Protein AF-A0A0C5BTK6-F1 (afdb_monomer)

Secondary structure (DSSP, 8-state):
--EEEEEEEEEE-TT--B---TT---EESSHHHHHHHHHHHHHH-TT-EEEEEEEEE-----

Mean predicted aligned error: 5.46 Å

Foldseek 3Di:
DWDFQWKFKWKAALVRDTDDDPPDDTIGRDPVVNVVSQVVCCVV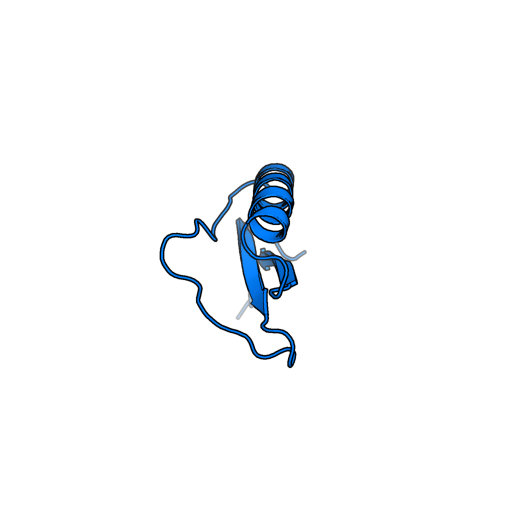PVRMHIDIDTDTDDPPDD

pLDDT: mean 88.44, std 13.86, range [47.66, 97.5]

Organism: NCBI:txid1582439

Nearest PDB structures (foldseek):
  4iit-assembly1_B-2  TM=4.136E-01  e=6.772E-01  Klebsiella pneumoniae subsp. pneumoniae MGH 78578
  3egr-assembly1_B-2  TM=4.228E-01  e=1.263E+00  Cupriavidus pinatubonensis JMP134
  7lmx-assembly1_A  TM=6.325E-01  e=5.293E+00  synthetic construct

Structure (mmCIF, N/CA/C/O backbone):
data_AF-A0A0C5BTK6-F1
#
_entry.id   AF-A0A0C5BTK6-F1
#
loop_
_atom_site.group_PDB
_atom_site.id
_atom_site.type_symbol
_atom_site.label_atom_id
_atom_site.label_alt_id
_atom_site.label_comp_id
_atom_site.label_asym_id
_atom_site.label_entity_id
_atom_site.label_seq_id
_atom_site.pdbx_PDB_ins_code
_atom_site.Cartn_x
_atom_site.Cartn_y
_atom_site.Cartn_z
_atom_site.occupancy
_atom_site.B_iso_or_equiv
_atom_site.auth_seq_id
_atom_site.auth_comp_id
_atom_site.auth_asym_id
_atom_site.auth_atom_id
_atom_site.pdbx_PDB_model_num
ATOM 1 N N . MET A 1 1 ? 17.983 -6.054 -18.927 1.00 49.56 1 MET A N 1
ATOM 2 C CA . MET A 1 1 ? 17.672 -5.541 -17.573 1.00 49.56 1 MET A CA 1
ATOM 3 C C . MET A 1 1 ? 16.331 -4.829 -17.640 1.00 49.56 1 MET A C 1
ATOM 5 O O . MET A 1 1 ? 16.185 -3.964 -18.494 1.00 49.56 1 MET A O 1
ATOM 9 N N . ALA A 1 2 ? 15.350 -5.208 -16.818 1.00 57.53 2 ALA A N 1
ATOM 10 C CA . ALA A 1 2 ? 14.083 -4.479 -16.738 1.00 57.53 2 ALA A CA 1
ATOM 11 C C . ALA A 1 2 ? 14.330 -3.113 -16.079 1.00 57.53 2 ALA A C 1
ATOM 13 O O . ALA A 1 2 ? 14.936 -3.047 -15.010 1.00 57.53 2 ALA A O 1
ATOM 14 N N . ARG A 1 3 ? 13.905 -2.021 -16.723 1.00 68.62 3 ARG A N 1
ATOM 15 C CA . ARG A 1 3 ? 13.999 -0.674 -16.149 1.00 68.62 3 ARG A CA 1
ATOM 16 C C . ARG A 1 3 ? 12.715 -0.384 -15.383 1.00 68.62 3 ARG A C 1
ATOM 18 O O . ARG A 1 3 ? 11.654 -0.315 -15.998 1.00 68.62 3 ARG A O 1
ATOM 25 N N . VAL A 1 4 ? 12.823 -0.209 -14.068 1.00 74.56 4 VAL A N 1
ATOM 26 C CA . VAL A 1 4 ? 11.714 0.262 -13.228 1.00 74.56 4 VAL A CA 1
ATOM 27 C C . VAL A 1 4 ? 11.474 1.740 -13.527 1.00 74.56 4 VAL A C 1
ATOM 29 O O . VAL A 1 4 ? 12.396 2.550 -13.436 1.00 74.56 4 VAL A O 1
ATOM 32 N N . ASN A 1 5 ? 10.247 2.080 -13.904 1.00 82.19 5 ASN A N 1
ATOM 33 C CA . ASN A 1 5 ? 9.847 3.440 -14.265 1.00 82.19 5 ASN A CA 1
ATOM 34 C C . ASN A 1 5 ? 8.985 4.096 -13.179 1.00 82.19 5 ASN A C 1
ATOM 36 O O . ASN A 1 5 ? 9.027 5.317 -13.016 1.00 82.19 5 ASN A O 1
ATOM 40 N N . SER A 1 6 ? 8.225 3.294 -12.437 1.00 92.12 6 SER A N 1
ATOM 41 C CA . SER A 1 6 ? 7.357 3.745 -11.351 1.00 92.12 6 SER A CA 1
ATOM 42 C C . SER A 1 6 ? 7.104 2.621 -10.349 1.00 92.12 6 SER A C 1
ATOM 44 O O . SER A 1 6 ? 7.497 1.473 -10.556 1.00 92.12 6 SER A O 1
ATOM 46 N N . TYR A 1 7 ? 6.461 2.978 -9.245 1.00 94.56 7 TYR A N 1
ATOM 47 C CA . TYR A 1 7 ? 5.968 2.079 -8.219 1.00 94.56 7 TYR A CA 1
ATOM 48 C C . TYR A 1 7 ? 4.483 2.329 -8.010 1.00 94.56 7 TYR A C 1
ATOM 50 O O . TYR A 1 7 ? 4.040 3.480 -8.062 1.00 94.56 7 TYR A O 1
ATOM 58 N N . GLU A 1 8 ? 3.737 1.269 -7.736 1.00 95.69 8 GLU A N 1
ATOM 59 C CA . GLU A 1 8 ? 2.308 1.353 -7.458 1.00 95.69 8 GLU A CA 1
ATOM 60 C C . GLU A 1 8 ? 1.948 0.601 -6.181 1.00 95.69 8 GLU A C 1
ATOM 62 O O . GLU A 1 8 ? 2.561 -0.416 -5.859 1.00 95.69 8 GLU A O 1
ATOM 67 N N . ILE A 1 9 ? 0.979 1.123 -5.434 1.00 96.69 9 ILE A N 1
ATOM 68 C CA . ILE A 1 9 ? 0.382 0.440 -4.289 1.00 96.69 9 ILE A CA 1
ATOM 69 C C . ILE A 1 9 ? -0.853 -0.309 -4.781 1.00 96.69 9 ILE A C 1
ATOM 71 O O . ILE A 1 9 ? -1.766 0.292 -5.342 1.00 96.69 9 ILE A O 1
ATOM 75 N N . VAL A 1 10 ? -0.885 -1.611 -4.521 1.00 96.94 10 VAL A N 1
ATOM 76 C CA . VAL A 1 10 ? -2.051 -2.473 -4.724 1.00 96.94 10 VAL A CA 1
ATOM 77 C C . VAL A 1 10 ? -2.678 -2.758 -3.369 1.00 96.94 10 VAL A C 1
ATOM 79 O O . VAL A 1 10 ? -1.958 -3.062 -2.416 1.00 96.94 10 VAL A O 1
ATOM 82 N N . THR A 1 11 ? -4.000 -2.661 -3.282 1.00 97.50 11 THR A N 1
ATOM 83 C CA . THR A 1 11 ? -4.753 -2.933 -2.058 1.00 97.50 11 THR A CA 1
ATOM 84 C C . THR A 1 11 ? -5.452 -4.281 -2.146 1.00 97.50 11 THR A C 1
ATOM 86 O O . THR A 1 11 ? -6.002 -4.634 -3.189 1.00 97.50 11 THR A O 1
ATOM 89 N N . TYR A 1 12 ? -5.436 -5.004 -1.031 1.00 96.81 12 TYR A N 1
ATOM 90 C CA . TYR A 1 12 ? -6.076 -6.296 -0.848 1.00 96.81 12 TYR A CA 1
ATOM 91 C C . TYR A 1 12 ? -7.048 -6.208 0.329 1.00 96.81 12 TYR A C 1
ATOM 93 O O . TYR A 1 12 ? -6.727 -5.581 1.343 1.00 96.81 12 TYR A O 1
ATOM 101 N N . ASP A 1 13 ? -8.225 -6.811 0.205 1.00 94.50 13 ASP A N 1
ATOM 102 C CA . ASP A 1 13 ? -9.100 -7.031 1.359 1.00 94.50 13 ASP A CA 1
ATOM 103 C C . ASP A 1 13 ? -8.611 -8.200 2.233 1.00 94.50 13 ASP A C 1
ATOM 105 O O . ASP A 1 13 ? -7.587 -8.831 1.960 1.00 94.50 13 ASP A O 1
ATOM 109 N N . SER A 1 14 ? -9.359 -8.494 3.299 1.00 92.56 14 SER A N 1
ATOM 110 C CA . SER A 1 14 ? -9.063 -9.594 4.221 1.00 92.56 14 SER A CA 1
ATOM 111 C C . SER A 1 14 ? -9.106 -10.983 3.581 1.00 92.56 14 SER A C 1
ATOM 113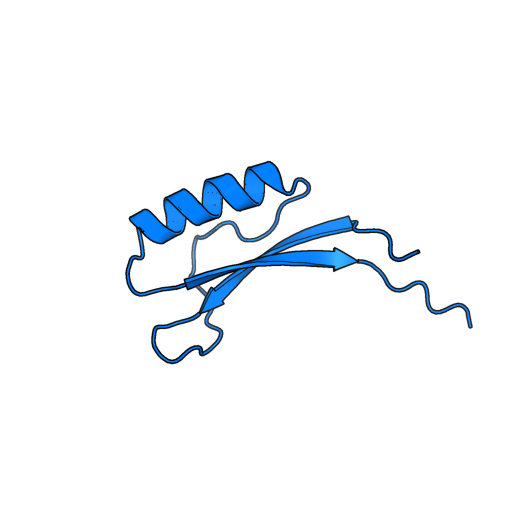 O O . SER A 1 14 ? -8.501 -11.907 4.123 1.00 92.56 14 SER A O 1
ATOM 115 N N . A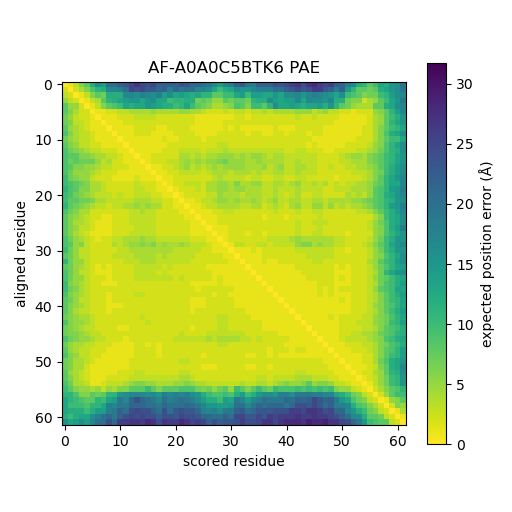SP A 1 15 ? -9.803 -11.134 2.453 1.00 94.12 15 ASP A N 1
ATOM 116 C CA . ASP A 1 15 ? -9.897 -12.388 1.702 1.00 94.12 15 ASP A CA 1
ATOM 117 C C . ASP A 1 15 ? -8.787 -12.494 0.635 1.00 94.12 15 ASP A C 1
ATOM 119 O O . ASP A 1 15 ? -8.654 -13.516 -0.043 1.00 94.12 15 ASP A O 1
ATOM 123 N N . GLY A 1 16 ? -7.952 -11.456 0.503 1.00 92.19 16 GLY A N 1
ATOM 124 C CA . GLY A 1 16 ? -6.862 -11.367 -0.463 1.00 92.19 16 GLY A CA 1
ATOM 125 C C . GLY A 1 16 ? -7.303 -10.914 -1.857 1.00 92.19 16 GLY A C 1
ATOM 126 O O . GLY A 1 16 ? -6.510 -10.994 -2.799 1.00 92.19 16 GLY A O 1
ATOM 127 N N . ALA A 1 17 ? -8.540 -10.438 -2.024 1.00 95.81 17 ALA A N 1
ATOM 128 C CA . ALA A 1 17 ? -9.010 -9.911 -3.296 1.00 95.81 17 ALA A CA 1
ATOM 129 C C . ALA A 1 17 ? -8.447 -8.506 -3.542 1.00 95.81 17 ALA A C 1
ATOM 131 O O . ALA A 1 17 ? -8.423 -7.662 -2.647 1.00 95.81 17 ALA A O 1
ATOM 132 N N . ILE A 1 18 ? -8.009 -8.242 -4.778 1.00 96.00 18 ILE A N 1
ATOM 133 C CA . ILE A 1 18 ? -7.541 -6.911 -5.176 1.00 96.00 18 ILE A CA 1
ATOM 134 C C . ILE A 1 18 ? -8.745 -5.998 -5.327 1.00 96.00 18 ILE A C 1
ATOM 136 O O . ILE A 1 18 ? -9.632 -6.260 -6.144 1.00 96.00 18 ILE A O 1
ATOM 140 N N . ILE A 1 19 ? -8.732 -4.895 -4.592 1.00 94.12 19 ILE A N 1
ATOM 141 C CA . ILE A 1 19 ? -9.827 -3.934 -4.594 1.00 94.12 19 ILE A CA 1
ATOM 142 C C . ILE A 1 19 ? -9.303 -2.497 -4.679 1.00 94.12 19 ILE A C 1
ATOM 144 O O . ILE A 1 19 ? -8.284 -2.168 -4.070 1.00 94.12 19 ILE A O 1
ATOM 148 N N . PRO A 1 20 ? -9.970 -1.614 -5.438 1.00 90.69 20 PRO A N 1
ATOM 149 C CA . PRO A 1 20 ? -9.632 -0.201 -5.446 1.00 90.69 20 PRO A CA 1
ATOM 150 C C . PRO A 1 20 ? -10.152 0.480 -4.173 1.00 90.69 20 PRO A C 1
ATOM 152 O O . PRO A 1 20 ? -11.291 0.265 -3.763 1.00 90.69 20 PRO A O 1
ATOM 155 N N . LEU A 1 21 ? -9.327 1.342 -3.576 1.00 91.31 21 LEU A N 1
ATOM 156 C CA . LEU A 1 21 ? -9.758 2.289 -2.549 1.00 91.31 21 LEU A CA 1
ATOM 157 C C . LEU A 1 21 ? -9.715 3.707 -3.115 1.00 91.31 21 LEU A C 1
ATOM 159 O O . LEU A 1 21 ? -8.644 4.238 -3.422 1.00 91.31 21 LEU A O 1
ATOM 163 N N . ASP A 1 22 ? -10.890 4.318 -3.239 1.00 91.12 22 ASP A N 1
ATOM 164 C CA . ASP A 1 22 ? -11.025 5.668 -3.773 1.00 91.12 22 ASP A CA 1
ATOM 165 C C . ASP A 1 22 ? -10.358 6.709 -2.867 1.00 91.12 22 ASP A C 1
ATOM 167 O O . ASP A 1 22 ? -10.399 6.639 -1.638 1.00 91.12 22 ASP A O 1
ATOM 171 N N . GLY A 1 23 ? -9.742 7.710 -3.496 1.00 90.56 23 GLY A N 1
ATOM 172 C CA . GLY A 1 23 ? -9.093 8.824 -2.802 1.00 90.56 23 GLY A CA 1
ATOM 173 C C . GLY A 1 23 ? -7.670 8.541 -2.312 1.00 90.56 23 GLY A C 1
ATOM 174 O O . GLY A 1 23 ? -7.004 9.472 -1.856 1.00 90.56 23 GLY A O 1
ATOM 175 N N . LEU A 1 24 ? -7.160 7.312 -2.453 1.00 94.19 24 LEU A N 1
ATOM 176 C CA . LEU A 1 24 ? -5.761 7.011 -2.157 1.00 94.19 24 LEU A CA 1
ATOM 177 C C . LEU A 1 24 ? -4.860 7.315 -3.350 1.00 94.19 24 LEU A C 1
ATOM 179 O O . LEU A 1 24 ? -5.139 6.984 -4.504 1.00 94.19 24 LEU A O 1
ATOM 183 N N . ARG A 1 25 ? -3.712 7.921 -3.060 1.00 95.31 25 ARG A N 1
ATOM 184 C CA . ARG A 1 25 ? -2.640 8.046 -4.036 1.00 95.31 25 ARG A CA 1
ATOM 185 C C . ARG A 1 25 ? -1.932 6.701 -4.136 1.00 95.31 25 ARG A C 1
ATOM 187 O O . ARG A 1 25 ? -1.238 6.296 -3.214 1.00 95.31 25 ARG A O 1
ATOM 194 N N . ILE A 1 26 ? -2.031 6.062 -5.292 1.00 95.44 26 ILE A N 1
ATOM 195 C CA . ILE A 1 26 ? -1.439 4.735 -5.495 1.00 95.44 26 ILE A CA 1
ATOM 196 C C . ILE A 1 26 ? -0.193 4.729 -6.382 1.00 95.44 26 ILE A C 1
ATOM 198 O O . ILE A 1 26 ? 0.499 3.726 -6.396 1.00 95.44 26 ILE A O 1
ATOM 202 N N . SER A 1 27 ? 0.146 5.820 -7.080 1.00 94.94 27 SER A N 1
ATOM 203 C CA . SER A 1 27 ? 1.289 5.862 -8.011 1.00 94.94 27 SER A CA 1
ATOM 204 C C . SER A 1 27 ? 2.428 6.775 -7.535 1.00 94.94 27 SER A C 1
ATOM 206 O O . SER A 1 27 ? 2.224 7.929 -7.119 1.00 94.94 27 SER A O 1
ATOM 208 N N . PHE A 1 28 ? 3.656 6.257 -7.622 1.00 94.31 28 PHE A N 1
ATOM 209 C CA . PHE A 1 28 ? 4.873 6.867 -7.091 1.00 94.31 28 PHE A CA 1
ATOM 210 C C . PHE A 1 28 ? 6.055 6.692 -8.050 1.00 94.31 28 PHE A C 1
ATOM 212 O O . PHE A 1 28 ? 6.197 5.681 -8.727 1.00 94.31 28 PHE A O 1
ATOM 219 N N . ARG A 1 29 ? 6.967 7.672 -8.092 1.00 91.50 29 ARG A N 1
ATOM 220 C CA . ARG A 1 29 ? 8.247 7.536 -8.822 1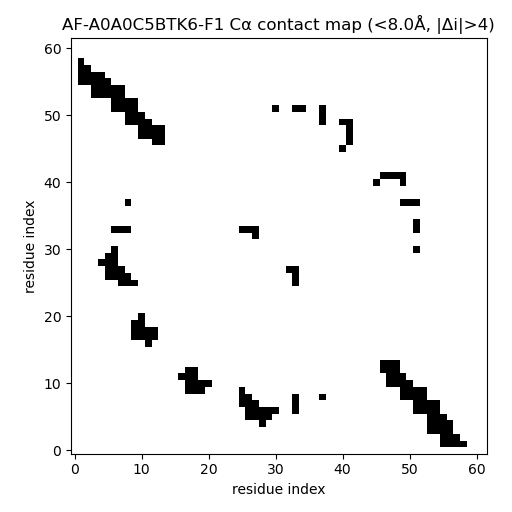.00 91.50 29 ARG A CA 1
ATOM 221 C C . ARG A 1 29 ? 9.368 6.942 -7.970 1.00 91.50 29 ARG A C 1
ATOM 223 O O . ARG A 1 29 ? 10.338 6.432 -8.515 1.00 91.50 29 ARG A O 1
ATOM 230 N N . ASN A 1 30 ? 9.249 7.038 -6.649 1.00 91.38 30 ASN A N 1
ATOM 231 C CA . ASN A 1 30 ? 10.259 6.607 -5.690 1.00 91.38 30 ASN A CA 1
ATOM 232 C C . ASN A 1 30 ? 9.639 5.578 -4.731 1.00 91.38 30 ASN A C 1
ATOM 234 O O . ASN A 1 30 ? 8.545 5.805 -4.209 1.00 91.38 30 ASN A O 1
ATOM 238 N N . ASN A 1 31 ? 10.353 4.469 -4.525 1.00 91.19 31 ASN A N 1
ATOM 239 C CA . ASN A 1 31 ? 9.968 3.365 -3.655 1.00 91.19 31 ASN A CA 1
ATOM 240 C C . ASN A 1 31 ? 9.722 3.819 -2.209 1.00 91.19 31 ASN A C 1
ATOM 242 O O . ASN A 1 31 ? 8.677 3.507 -1.646 1.00 91.19 31 ASN A O 1
ATOM 246 N N . ASP A 1 32 ? 10.626 4.626 -1.650 1.00 93.31 32 ASP A N 1
ATOM 247 C CA . ASP A 1 32 ? 10.579 5.045 -0.245 1.00 93.31 32 ASP A CA 1
ATOM 248 C C . ASP A 1 32 ? 9.324 5.867 0.057 1.00 93.31 32 ASP A C 1
ATOM 250 O O . ASP A 1 32 ? 8.701 5.726 1.111 1.00 93.31 32 ASP A O 1
ATOM 254 N N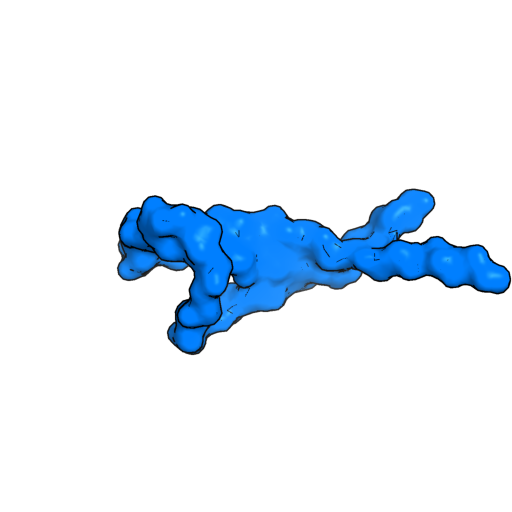 . PHE A 1 33 ? 8.910 6.703 -0.901 1.00 94.62 33 PHE A N 1
ATOM 255 C CA . PHE A 1 33 ? 7.657 7.443 -0.790 1.00 94.62 33 PHE A CA 1
ATOM 256 C C . PHE A 1 33 ? 6.460 6.493 -0.791 1.00 94.62 33 PHE A C 1
ATOM 258 O O . PHE A 1 33 ? 5.617 6.606 0.094 1.00 94.62 33 PHE A O 1
ATOM 265 N N . GLY A 1 34 ? 6.405 5.531 -1.718 1.00 95.38 34 GLY A N 1
ATOM 266 C CA . GLY A 1 34 ? 5.344 4.517 -1.726 1.00 95.38 34 GLY A CA 1
ATOM 267 C C . GLY A 1 34 ? 5.269 3.746 -0.403 1.00 95.38 34 GLY A C 1
ATOM 268 O O . GLY A 1 34 ? 4.191 3.577 0.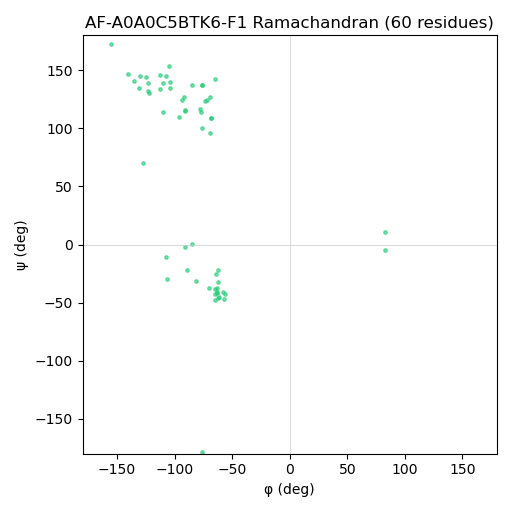160 1.00 95.38 34 GLY A O 1
ATOM 269 N N . TRP A 1 35 ? 6.418 3.372 0.161 1.00 94.81 35 TRP A N 1
ATOM 270 C CA . TRP A 1 35 ? 6.494 2.686 1.452 1.00 94.81 35 TRP A CA 1
ATOM 271 C C . TRP A 1 35 ? 5.965 3.527 2.623 1.00 94.81 35 TRP A C 1
ATOM 273 O O . TRP A 1 35 ? 5.258 3.019 3.496 1.00 94.81 35 TRP A O 1
ATOM 283 N N . CYS A 1 36 ? 6.280 4.824 2.663 1.00 96.69 36 CYS A N 1
ATOM 284 C CA . CYS A 1 36 ? 5.744 5.724 3.684 1.00 96.69 36 CYS A CA 1
ATOM 285 C C . CYS A 1 36 ? 4.215 5.812 3.626 1.00 96.69 36 CYS A C 1
ATOM 287 O O . CYS A 1 36 ? 3.571 5.669 4.665 1.00 96.69 36 CYS A O 1
ATOM 289 N N . PHE A 1 37 ? 3.646 5.955 2.427 1.00 96.88 37 PHE A N 1
ATOM 290 C CA . PHE A 1 37 ? 2.195 5.975 2.238 1.00 96.88 37 PHE A CA 1
ATOM 291 C C . PHE A 1 37 ? 1.544 4.639 2.610 1.00 96.88 37 PHE A C 1
ATOM 293 O O . PHE A 1 37 ? 0.509 4.644 3.263 1.00 96.88 37 PHE A O 1
ATOM 300 N N . MET A 1 38 ? 2.165 3.492 2.313 1.00 95.88 38 MET A N 1
ATOM 301 C CA . MET A 1 38 ? 1.636 2.192 2.754 1.00 95.88 38 MET A CA 1
ATOM 302 C C . MET A 1 38 ? 1.488 2.083 4.273 1.00 95.88 38 MET A C 1
ATOM 304 O O . MET A 1 38 ? 0.493 1.543 4.751 1.00 95.88 38 MET A O 1
ATOM 308 N N . LYS A 1 39 ? 2.457 2.594 5.041 1.00 96.50 39 LYS A N 1
ATOM 309 C CA . LYS A 1 39 ? 2.372 2.591 6.511 1.00 96.50 39 LYS A CA 1
ATOM 310 C C . LYS A 1 39 ? 1.216 3.460 7.007 1.00 96.50 39 LYS A C 1
ATOM 312 O O . LYS A 1 39 ? 0.491 3.049 7.909 1.00 96.50 39 LYS A O 1
ATOM 317 N N . GLU A 1 40 ? 1.035 4.633 6.405 1.00 96.94 40 GLU A N 1
ATOM 318 C CA . GLU A 1 40 ? -0.100 5.513 6.694 1.00 96.94 40 GLU A CA 1
ATOM 319 C C . GLU A 1 40 ? -1.430 4.831 6.342 1.00 96.94 40 GLU A C 1
ATOM 321 O O . GLU A 1 40 ? -2.342 4.781 7.165 1.00 96.94 40 GLU A O 1
ATOM 326 N N . TYR A 1 41 ? -1.519 4.210 5.166 1.00 96.56 41 TYR A N 1
ATOM 327 C CA . TYR A 1 41 ? -2.718 3.507 4.718 1.00 96.56 41 TYR A CA 1
ATOM 328 C C . TYR A 1 41 ? -3.052 2.317 5.608 1.00 96.56 41 TYR A C 1
ATOM 330 O O . TYR A 1 41 ? -4.208 2.171 5.988 1.00 96.56 41 TYR A O 1
ATOM 338 N N . LYS A 1 42 ? -2.068 1.526 6.047 1.00 95.88 42 LYS A N 1
ATOM 339 C CA . LYS A 1 42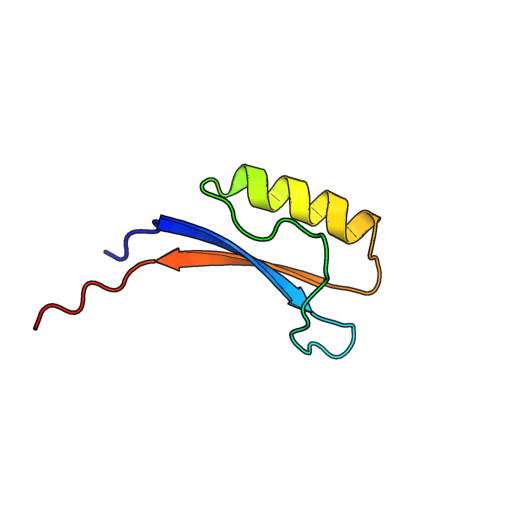 ? -2.321 0.435 7.000 1.00 95.88 42 LYS A CA 1
ATOM 340 C C . LYS A 1 42 ? -2.844 0.948 8.345 1.00 95.88 42 LYS A C 1
ATOM 342 O O . LYS A 1 42 ? -3.657 0.276 8.973 1.00 95.88 42 LYS A O 1
ATOM 347 N N . SER A 1 43 ? -2.421 2.140 8.773 1.00 97.00 43 SER A N 1
ATOM 348 C CA . SER A 1 43 ? -2.949 2.784 9.981 1.00 97.00 43 SER A CA 1
ATOM 349 C C . SER A 1 43 ? -4.396 3.263 9.815 1.00 97.00 43 SER A C 1
ATOM 351 O O . SER A 1 43 ? -5.161 3.198 10.773 1.00 97.00 43 SER A O 1
ATOM 353 N N . LEU A 1 44 ? -4.768 3.768 8.635 1.00 96.12 44 LEU A N 1
ATOM 354 C CA . LEU A 1 44 ? -6.122 4.261 8.342 1.00 96.12 44 LEU A CA 1
ATOM 355 C C . LEU A 1 44 ? -7.107 3.128 7.997 1.00 96.12 44 LEU A C 1
ATOM 357 O O . LEU A 1 44 ? -8.292 3.218 8.313 1.00 96.12 44 LEU A O 1
ATOM 361 N N . TYR A 1 45 ? -6.611 2.057 7.380 1.00 95.69 45 TYR A N 1
ATOM 362 C CA . TYR A 1 45 ? -7.376 0.934 6.837 1.00 95.69 45 TYR A CA 1
ATOM 363 C C . TYR A 1 45 ? -6.824 -0.401 7.376 1.00 95.69 45 TYR A C 1
ATOM 365 O O . TYR A 1 45 ? -6.226 -1.181 6.633 1.00 95.69 45 TYR A O 1
ATOM 373 N N . PRO A 1 46 ? -7.008 -0.703 8.675 1.00 95.25 46 PRO A N 1
ATOM 374 C CA . PRO A 1 46 ? -6.348 -1.838 9.332 1.00 95.25 46 PRO A CA 1
ATOM 375 C C . PRO A 1 46 ? -6.754 -3.215 8.783 1.00 95.25 46 PRO A C 1
ATOM 377 O O . PRO A 1 46 ? -5.967 -4.159 8.868 1.00 95.25 46 PRO A O 1
ATOM 380 N N . PHE A 1 47 ? -7.951 -3.328 8.198 1.00 95.00 47 PHE A N 1
ATOM 381 C CA . PHE A 1 47 ? -8.481 -4.568 7.610 1.00 95.00 47 PHE A CA 1
ATOM 382 C C . PHE A 1 47 ? -8.041 -4.820 6.166 1.00 95.00 47 PHE A C 1
ATOM 384 O O . PHE A 1 47 ? -8.433 -5.823 5.580 1.00 95.00 47 PHE A O 1
ATOM 391 N N . TYR A 1 48 ? -7.241 -3.918 5.603 1.00 96.44 48 TYR A N 1
ATOM 392 C CA . TYR A 1 48 ? -6.735 -4.018 4.244 1.00 96.44 48 TYR A CA 1
ATOM 393 C C . TYR A 1 48 ? -5.233 -4.235 4.286 1.00 96.44 48 TYR A C 1
ATOM 395 O O . TYR A 1 48 ? -4.541 -3.703 5.162 1.00 96.44 48 TYR A O 1
ATOM 403 N N . ASP A 1 49 ? -4.725 -4.994 3.329 1.00 96.31 49 ASP A N 1
ATOM 404 C CA . ASP A 1 49 ? -3.298 -5.133 3.092 1.00 96.31 49 ASP A CA 1
ATOM 405 C C . ASP A 1 49 ? -2.880 -4.338 1.860 1.00 96.31 49 ASP A C 1
ATOM 407 O O . ASP A 1 49 ? -3.669 -4.045 0.962 1.00 96.31 49 ASP A O 1
ATOM 411 N N . PHE A 1 50 ? -1.612 -3.941 1.844 1.00 97.06 50 PHE A N 1
ATOM 412 C CA . PHE A 1 50 ? -1.055 -3.075 0.817 1.00 97.06 50 PHE A CA 1
ATOM 413 C C . PHE A 1 50 ? 0.247 -3.685 0.310 1.00 97.06 50 PHE A C 1
ATOM 415 O O . PHE A 1 50 ? 1.084 -4.118 1.103 1.00 97.06 50 PHE A O 1
ATOM 422 N N . GLY A 1 51 ? 0.430 -3.711 -1.006 1.00 95.69 51 GLY A N 1
ATOM 423 C CA . GLY A 1 51 ? 1.651 -4.183 -1.653 1.00 95.69 51 GLY A CA 1
ATOM 424 C C . GLY A 1 51 ? 2.256 -3.105 -2.540 1.00 95.69 51 GLY A C 1
ATOM 425 O O . GLY A 1 51 ? 1.552 -2.545 -3.374 1.00 95.69 51 GLY A O 1
ATOM 426 N N . LEU A 1 52 ? 3.558 -2.837 -2.393 1.00 95.88 52 LEU A N 1
ATOM 427 C CA . LEU A 1 52 ? 4.299 -1.945 -3.288 1.00 95.88 52 LEU A CA 1
ATOM 428 C C . LEU A 1 52 ? 4.906 -2.755 -4.428 1.00 95.88 52 LEU A C 1
ATOM 430 O O . LEU A 1 52 ? 5.805 -3.567 -4.205 1.00 95.88 52 LEU A O 1
ATOM 434 N N . VAL A 1 53 ? 4.453 -2.510 -5.649 1.00 94.31 53 VAL A N 1
ATOM 435 C CA . VAL A 1 53 ? 4.956 -3.183 -6.848 1.00 94.31 53 VAL A CA 1
ATOM 436 C C . VAL A 1 53 ? 5.811 -2.232 -7.675 1.00 94.31 53 VAL A C 1
ATOM 438 O O . VAL A 1 53 ? 5.546 -1.033 -7.732 1.00 94.31 53 VAL A O 1
ATOM 441 N N . SER A 1 54 ? 6.860 -2.753 -8.310 1.00 92.56 54 SER A N 1
ATOM 442 C CA . SER A 1 54 ? 7.661 -2.004 -9.277 1.00 92.56 54 SER A CA 1
ATOM 443 C C . SER A 1 54 ? 7.105 -2.214 -10.683 1.00 92.56 54 SER A C 1
ATOM 445 O O . SER A 1 54 ? 6.940 -3.339 -11.150 1.00 92.56 54 SER A O 1
ATOM 447 N N . ILE A 1 55 ? 6.826 -1.117 -11.378 1.00 89.00 55 ILE A N 1
ATOM 448 C CA . ILE A 1 55 ? 6.357 -1.138 -12.759 1.00 89.00 55 ILE A CA 1
ATOM 449 C C . ILE A 1 55 ? 7.569 -0.942 -13.661 1.00 89.00 55 ILE A C 1
ATOM 451 O O . ILE A 1 55 ? 8.183 0.130 -13.703 1.00 89.00 55 ILE A O 1
ATOM 455 N N . GLY A 1 56 ? 7.944 -2.008 -14.362 1.00 85.38 56 GLY A N 1
ATOM 456 C CA . GLY A 1 56 ? 9.004 -1.985 -15.359 1.00 85.38 56 GLY A CA 1
ATOM 457 C C . GLY A 1 56 ? 8.452 -2.151 -16.767 1.00 85.38 56 GLY A C 1
ATOM 458 O O . GLY A 1 56 ? 7.599 -3.002 -17.001 1.00 85.38 56 GLY A O 1
ATOM 459 N N . ASN A 1 57 ? 8.980 -1.390 -17.727 1.00 67.69 57 ASN A N 1
ATOM 460 C CA . ASN A 1 57 ? 8.718 -1.691 -19.133 1.00 67.69 57 ASN A CA 1
ATOM 461 C C . ASN A 1 57 ? 9.615 -2.863 -19.539 1.00 67.69 57 ASN A C 1
ATOM 463 O O . ASN A 1 57 ? 10.845 -2.735 -19.542 1.00 67.69 57 ASN A O 1
ATOM 467 N N . ALA A 1 58 ? 9.016 -3.993 -19.912 1.00 59.97 58 ALA A N 1
ATOM 468 C CA . ALA A 1 58 ? 9.726 -5.001 -20.679 1.00 59.97 58 ALA A CA 1
ATOM 469 C C . ALA A 1 58 ? 9.996 -4.411 -22.070 1.00 59.97 58 ALA A C 1
ATOM 471 O O . ALA A 1 58 ? 9.070 -4.206 -22.852 1.00 59.97 58 ALA A O 1
ATOM 472 N N . GLN A 1 59 ? 11.254 -4.092 -22.382 1.00 55.94 59 GLN A N 1
ATOM 473 C CA . GLN A 1 59 ? 11.638 -3.900 -23.778 1.00 55.94 59 GLN A CA 1
ATOM 474 C C . GLN A 1 59 ? 11.586 -5.274 -24.444 1.00 55.94 59 GLN A C 1
ATOM 476 O O . GLN A 1 59 ? 12.513 -6.072 -24.313 1.00 55.94 59 GLN A O 1
ATOM 481 N N . VAL A 1 60 ? 10.465 -5.570 -25.096 1.00 52.94 60 VAL A N 1
ATOM 482 C CA . VAL A 1 60 ? 10.385 -6.678 -26.042 1.00 52.94 60 VAL A CA 1
ATOM 483 C C . VAL A 1 60 ? 11.079 -6.174 -27.303 1.00 52.94 60 VAL A C 1
ATOM 485 O O . VAL A 1 60 ? 10.520 -5.361 -28.032 1.00 52.94 60 VAL A O 1
ATOM 488 N N . ASN A 1 61 ? 12.337 -6.565 -27.500 1.00 50.22 61 ASN A N 1
ATOM 489 C CA . ASN A 1 61 ? 12.996 -6.367 -28.788 1.00 50.22 61 ASN A CA 1
ATOM 490 C C . ASN A 1 61 ? 12.301 -7.300 -29.789 1.00 50.22 61 ASN A C 1
ATOM 492 O O . ASN A 1 61 ? 12.426 -8.519 -29.658 1.00 50.22 61 ASN A O 1
ATOM 496 N N . LEU A 1 62 ? 11.530 -6.72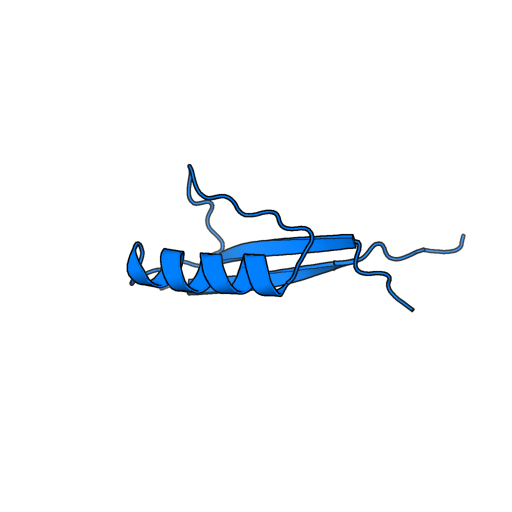2 -30.713 1.00 47.66 62 LEU A N 1
ATOM 497 C CA . LEU A 1 62 ? 11.078 -7.376 -31.943 1.00 47.66 62 LEU A CA 1
ATOM 498 C C . LEU A 1 62 ? 12.142 -7.201 -33.028 1.00 47.66 62 LEU A C 1
ATOM 500 O O . LEU A 1 62 ? 12.725 -6.093 -33.086 1.00 47.66 62 LEU A O 1
#

Solvent-accessible surface area (backbone atoms only — not comparable to full-atom values): 3856 Å² total; per-residue (Å²): 131,75,50,71,69,33,29,35,55,47,39,24,43,83,88,64,49,80,49,91,66,88,94,62,89,41,78,32,79,46,66,68,60,47,53,54,50,47,56,52,45,39,71,77,38,72,71,40,48,74,44,85,44,75,45,50,60,76,82,76,85,126

Radius of gyration: 13.32 Å; Cα contacts (8 Å, |Δi|>4): 95; chains: 1; bounding box: 29×21×42 Å

Sequence (62 aa):
MARVNSYEIVTYDSDGAIIP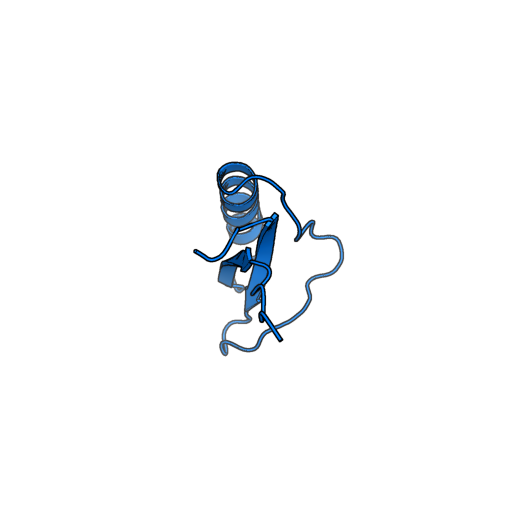LDGLRISFRNNDFGWCFMKEYKSLYPFYDFGLVSIGNAQVNL